Protein AF-A0A379VTT5-F1 (afdb_monomer_lite)

Radius of gyration: 11.2 Å; chains: 1; bounding box: 25×21×32 Å

Foldseek 3Di:
DAEDEAEAAELVVCVVPPVVVQLVVVVVPYAAEYEYQYDDPVSVVVVVVSNYHYHHDPCSNVPD

Organism: Salmonella enterica I (NCBI:txid59201)

Sequence (64 aa):
MKRLCYFVNSDWYFDLHWTERAIAARDAGYEIHIISHFIGEEIIKKFKTLWFYLSQCVSCCSVI

pLDDT: mean 91.59, std 11.11, range [50.84, 98.44]

Secondary structure (DSSP, 8-state):
-EEEEEEEEEHHHHHHHTHHHHHHHHHTTEEEEEEEE---HHHHHHHHHTT-EEEE-GGGGG--

Structure (mmCIF, N/CA/C/O backbone):
data_AF-A0A379VTT5-F1
#
_entry.id   AF-A0A379VTT5-F1
#
loop_
_atom_site.group_PDB
_atom_site.id
_atom_site.type_symbol
_atom_site.label_atom_id
_atom_site.label_alt_id
_atom_site.label_comp_id
_atom_site.label_asym_id
_atom_site.label_entity_id
_atom_site.label_seq_id
_atom_site.pdbx_PDB_ins_code
_atom_site.Cartn_x
_atom_site.Cartn_y
_atom_site.Cartn_z
_atom_site.occupancy
_atom_site.B_iso_or_equiv
_atom_site.auth_seq_id
_atom_site.auth_comp_id
_atom_site.auth_asym_id
_atom_site.auth_atom_id
_atom_site.pdbx_PDB_model_num
ATOM 1 N N . MET A 1 1 ? -3.565 -8.741 16.909 1.00 71.50 1 MET A N 1
ATOM 2 C CA . MET A 1 1 ? -3.370 -7.704 15.871 1.00 71.50 1 MET A CA 1
ATOM 3 C C . MET A 1 1 ? -3.610 -8.330 14.512 1.00 71.50 1 MET A C 1
ATOM 5 O O . MET A 1 1 ? -3.142 -9.443 14.301 1.00 71.50 1 MET A O 1
ATOM 9 N N . LYS A 1 2 ? -4.377 -7.675 13.635 1.00 93.31 2 LYS A N 1
ATOM 10 C CA . LYS A 1 2 ? -4.640 -8.177 12.280 1.00 93.31 2 LYS A CA 1
ATOM 11 C C . LYS A 1 2 ? -3.602 -7.577 11.334 1.00 93.31 2 LYS A C 1
ATOM 13 O O . LYS A 1 2 ? -3.362 -6.377 11.396 1.00 93.31 2 LYS A O 1
ATOM 18 N N . ARG A 1 3 ? -2.984 -8.402 10.493 1.00 97.00 3 ARG A N 1
ATOM 19 C CA . ARG A 1 3 ? -1.982 -7.967 9.511 1.00 97.00 3 ARG A CA 1
ATOM 20 C C . ARG A 1 3 ? -2.530 -8.156 8.111 1.00 97.00 3 ARG A C 1
ATOM 22 O O . ARG A 1 3 ? -3.143 -9.188 7.842 1.00 97.00 3 ARG A O 1
ATOM 29 N N . LEU A 1 4 ? -2.290 -7.184 7.241 1.00 97.69 4 LEU A N 1
ATOM 30 C CA . LEU A 1 4 ? -2.582 -7.283 5.819 1.00 97.69 4 LEU A CA 1
ATOM 31 C C . LEU A 1 4 ? -1.284 -7.083 5.044 1.00 97.69 4 LEU A C 1
ATOM 33 O O . LEU A 1 4 ? -0.659 -6.028 5.130 1.00 97.69 4 LEU A O 1
ATOM 37 N N . CYS A 1 5 ? -0.863 -8.120 4.325 1.00 97.25 5 CYS A N 1
ATOM 38 C CA . CYS A 1 5 ? 0.370 -8.105 3.555 1.00 97.25 5 CYS A CA 1
ATOM 39 C C . CYS A 1 5 ? 0.052 -8.062 2.063 1.00 97.25 5 CYS A C 1
ATOM 41 O O . CYS A 1 5 ? -0.618 -8.948 1.536 1.00 97.25 5 CYS A O 1
ATOM 43 N N . TYR A 1 6 ? 0.553 -7.030 1.399 1.00 95.94 6 TYR A N 1
ATOM 44 C CA . TYR A 1 6 ? 0.543 -6.901 -0.043 1.00 95.94 6 TYR A CA 1
ATOM 45 C C . TYR A 1 6 ? 1.870 -7.405 -0.594 1.00 95.94 6 TYR A C 1
ATOM 47 O O . TYR A 1 6 ? 2.934 -6.921 -0.211 1.00 95.94 6 TYR A O 1
ATOM 55 N N . PHE A 1 7 ? 1.790 -8.371 -1.502 1.00 93.94 7 PHE A N 1
ATOM 56 C CA . PHE A 1 7 ? 2.919 -8.841 -2.290 1.00 93.94 7 PHE A CA 1
ATOM 57 C C . PHE A 1 7 ? 2.725 -8.351 -3.720 1.00 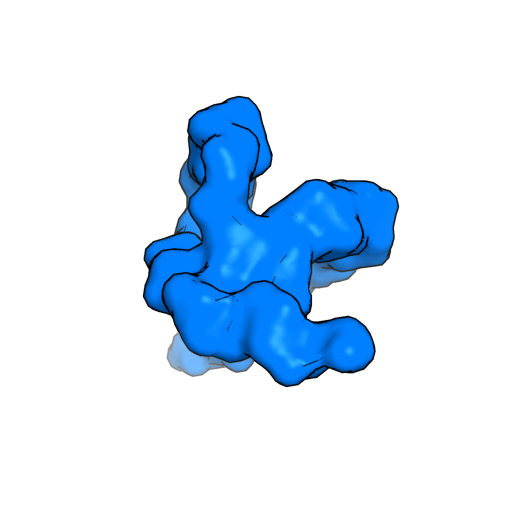93.94 7 PHE A C 1
ATOM 59 O O . PHE A 1 7 ? 1.768 -8.740 -4.389 1.00 93.94 7 PHE A O 1
ATOM 66 N N . VAL A 1 8 ? 3.582 -7.432 -4.149 1.00 91.00 8 VAL A N 1
ATOM 67 C CA . VAL A 1 8 ? 3.422 -6.678 -5.395 1.00 91.00 8 VAL A CA 1
ATOM 68 C C . VAL A 1 8 ? 4.737 -6.681 -6.155 1.00 91.00 8 VAL A C 1
ATOM 70 O O . VAL A 1 8 ? 5.808 -6.674 -5.562 1.00 91.00 8 VAL A O 1
ATOM 73 N N . ASN A 1 9 ? 4.656 -6.717 -7.483 1.00 89.31 9 ASN A N 1
ATOM 74 C CA . ASN A 1 9 ? 5.846 -6.738 -8.331 1.00 89.31 9 ASN A CA 1
ATOM 75 C C . ASN A 1 9 ? 6.626 -5.414 -8.214 1.00 89.31 9 ASN A C 1
ATOM 77 O O . ASN A 1 9 ? 7.825 -5.420 -7.942 1.00 89.31 9 ASN A O 1
ATOM 81 N N . SER A 1 10 ? 5.919 -4.293 -8.381 1.00 89.31 10 SER A N 1
ATOM 82 C CA . SER A 1 10 ? 6.494 -2.950 -8.449 1.00 89.31 10 SER A CA 1
ATOM 83 C C . SER A 1 10 ? 5.770 -1.975 -7.518 1.00 89.31 10 SER A C 1
ATOM 85 O O . SER A 1 10 ? 4.542 -2.003 -7.389 1.00 89.31 10 SER A O 1
ATOM 87 N N . ASP A 1 11 ? 6.537 -1.076 -6.907 1.00 92.56 11 ASP A N 1
ATOM 88 C CA . ASP A 1 11 ? 6.072 -0.077 -5.941 1.00 92.56 11 ASP A CA 1
ATOM 89 C C . ASP A 1 11 ? 5.113 0.965 -6.545 1.00 92.56 11 ASP A C 1
ATOM 91 O O . ASP A 1 11 ? 4.083 1.275 -5.945 1.00 92.56 11 ASP A O 1
ATOM 95 N N . TRP A 1 12 ? 5.391 1.446 -7.757 1.00 92.81 12 TRP A N 1
ATOM 96 C CA . TRP A 1 12 ? 4.558 2.424 -8.465 1.00 92.81 12 TRP A CA 1
ATOM 97 C C . TRP A 1 12 ? 3.152 1.890 -8.776 1.00 92.81 12 TRP A C 1
ATOM 99 O O . TRP A 1 12 ? 2.172 2.623 -8.661 1.00 92.81 12 TRP A O 1
ATOM 109 N N . TYR A 1 13 ? 3.031 0.604 -9.133 1.00 91.88 13 TYR A N 1
ATOM 110 C CA . TYR A 1 13 ? 1.740 -0.022 -9.438 1.00 91.88 13 TYR A CA 1
ATOM 111 C C . TYR A 1 13 ? 0.866 -0.085 -8.186 1.00 91.88 13 TYR A C 1
ATOM 113 O O . TYR A 1 13 ? -0.338 0.184 -8.225 1.00 91.88 13 TYR A O 1
ATOM 121 N N . PHE A 1 14 ? 1.491 -0.423 -7.056 1.00 94.75 14 PHE A N 1
ATOM 122 C CA . PHE A 1 14 ? 0.817 -0.386 -5.772 1.00 94.75 14 PHE A CA 1
ATOM 123 C C . PHE A 1 14 ? 0.369 1.037 -5.431 1.00 94.75 14 PHE A C 1
ATOM 125 O O . PHE A 1 14 ? -0.795 1.229 -5.068 1.00 94.75 14 PHE A O 1
ATOM 132 N N . ASP A 1 15 ? 1.254 2.025 -5.605 1.00 95.69 15 ASP A N 1
ATOM 133 C CA . ASP A 1 15 ? 0.937 3.414 -5.279 1.00 95.69 15 ASP A CA 1
ATOM 134 C C . ASP A 1 15 ? -0.261 3.949 -6.074 1.00 95.69 15 ASP A C 1
ATOM 136 O O . ASP A 1 15 ? -1.132 4.627 -5.526 1.00 95.69 15 ASP A O 1
ATOM 140 N N . LEU A 1 16 ? -0.327 3.588 -7.356 1.00 95.19 16 LEU A N 1
ATOM 141 C CA . LEU A 1 16 ? -1.359 4.048 -8.277 1.00 95.19 16 LEU A CA 1
ATOM 142 C C . LEU A 1 16 ? -2.750 3.461 -7.981 1.00 95.19 16 LEU A C 1
ATOM 144 O O . LEU A 1 16 ? -3.754 4.141 -8.186 1.00 95.19 16 LEU A O 1
ATOM 148 N N . HIS A 1 17 ? -2.839 2.205 -7.527 1.00 95.56 17 HIS A N 1
ATOM 149 C CA . HIS A 1 17 ? -4.119 1.476 -7.482 1.00 95.56 17 HIS A CA 1
ATOM 150 C C . HIS A 1 17 ? -4.571 1.015 -6.093 1.00 95.56 17 HIS A C 1
ATOM 152 O O . HIS A 1 17 ? -5.768 0.776 -5.878 1.00 95.56 17 HIS A O 1
ATOM 158 N N . TRP A 1 18 ? -3.642 0.849 -5.153 1.00 97.12 18 TRP A N 1
ATOM 159 C CA . TRP A 1 18 ? -3.897 0.121 -3.909 1.00 97.12 18 TRP A CA 1
ATOM 160 C C . TRP A 1 18 ? -3.694 0.954 -2.643 1.00 97.12 18 TRP A C 1
ATOM 162 O O . TRP A 1 18 ? -4.222 0.563 -1.601 1.00 97.12 18 TRP A O 1
ATOM 172 N N . THR A 1 19 ? -3.048 2.121 -2.725 1.00 97.69 19 THR A N 1
ATOM 173 C CA . THR A 1 19 ? -2.788 3.005 -1.574 1.00 97.69 19 THR A CA 1
ATOM 174 C C . THR A 1 19 ? -4.042 3.323 -0.763 1.00 97.69 19 THR A C 1
ATOM 176 O O . THR A 1 19 ? -4.063 3.072 0.438 1.00 97.69 19 THR A O 1
ATOM 179 N N . GLU A 1 20 ? -5.121 3.779 -1.400 1.00 98.12 20 GLU A N 1
ATOM 180 C CA . GLU A 1 20 ? -6.379 4.114 -0.709 1.00 98.12 20 GLU A CA 1
ATOM 181 C C . GLU A 1 20 ? -7.003 2.908 0.012 1.00 98.12 20 GLU A C 1
ATOM 183 O O . GLU A 1 20 ? -7.529 3.020 1.118 1.00 98.12 20 GLU A O 1
ATOM 188 N N . ARG A 1 21 ? -6.894 1.708 -0.575 1.00 98.06 21 ARG A N 1
ATOM 189 C CA . ARG A 1 21 ? -7.393 0.471 0.049 1.00 98.06 21 ARG A CA 1
ATOM 190 C C . ARG A 1 21 ? -6.552 0.078 1.259 1.00 98.06 21 ARG A C 1
ATOM 192 O O . ARG A 1 21 ? -7.102 -0.354 2.268 1.00 98.06 21 ARG A O 1
ATOM 199 N N . ALA A 1 22 ? -5.236 0.242 1.162 1.00 98.12 22 ALA A N 1
ATOM 200 C CA . ALA A 1 22 ? -4.320 -0.004 2.264 1.00 98.12 22 ALA A CA 1
ATOM 201 C C . ALA A 1 22 ? -4.536 0.994 3.413 1.00 98.12 22 ALA A C 1
ATOM 203 O O . ALA A 1 22 ? -4.527 0.591 4.572 1.00 98.12 22 ALA A O 1
ATOM 204 N N . ILE A 1 23 ? -4.812 2.265 3.098 1.00 98.38 23 ILE A N 1
ATOM 205 C CA . ILE A 1 23 ? -5.210 3.292 4.071 1.00 98.38 23 ILE A CA 1
ATOM 206 C C . ILE A 1 23 ? -6.515 2.892 4.766 1.00 98.38 23 ILE A C 1
ATOM 208 O O . ILE A 1 23 ? -6.553 2.830 5.991 1.00 98.38 23 ILE A O 1
ATOM 212 N N . ALA A 1 24 ? -7.552 2.527 4.011 1.00 98.31 24 ALA A N 1
ATOM 213 C CA . ALA A 1 24 ? -8.824 2.102 4.593 1.00 98.31 24 ALA A CA 1
ATOM 214 C C . ALA A 1 24 ? -8.672 0.862 5.495 1.00 98.31 24 ALA A C 1
ATOM 216 O O . ALA A 1 24 ? -9.270 0.788 6.567 1.00 98.31 24 ALA A O 1
ATOM 217 N N . ALA A 1 25 ? -7.841 -0.106 5.096 1.00 98.00 25 ALA A N 1
ATOM 218 C CA . ALA A 1 25 ? -7.525 -1.267 5.924 1.00 98.00 25 ALA A CA 1
ATOM 219 C C . ALA A 1 25 ? -6.751 -0.869 7.192 1.00 98.00 25 ALA A C 1
ATOM 221 O O . ALA A 1 25 ? -7.080 -1.341 8.280 1.00 98.00 25 ALA A O 1
ATOM 222 N N . ARG A 1 26 ? -5.770 0.033 7.089 1.00 97.56 26 ARG A N 1
ATOM 223 C CA . ARG A 1 26 ? -5.063 0.581 8.254 1.00 97.56 26 ARG A CA 1
ATOM 224 C C . ARG A 1 26 ? -6.043 1.223 9.233 1.00 97.56 26 ARG A C 1
ATOM 226 O O . ARG A 1 26 ? -6.008 0.916 10.421 1.00 97.56 26 ARG A O 1
ATOM 233 N N . ASP A 1 27 ? -6.954 2.047 8.729 1.00 97.69 27 ASP A N 1
ATOM 234 C CA . ASP A 1 27 ? -7.945 2.763 9.538 1.00 97.69 27 ASP A CA 1
ATOM 235 C C . ASP A 1 27 ? -8.986 1.810 10.156 1.00 97.69 27 ASP A C 1
ATOM 237 O O . ASP A 1 27 ? -9.509 2.070 11.237 1.00 97.69 27 ASP A O 1
ATOM 241 N N . ALA A 1 28 ? -9.211 0.643 9.543 1.00 97.50 28 ALA A N 1
ATOM 242 C CA . ALA A 1 28 ? -9.976 -0.463 10.121 1.00 97.50 28 ALA A CA 1
ATOM 243 C C . ALA A 1 28 ? -9.194 -1.292 11.170 1.00 97.50 28 ALA A C 1
ATOM 245 O O . ALA A 1 28 ? -9.700 -2.307 11.661 1.00 97.50 28 ALA A O 1
ATOM 246 N N . GLY A 1 29 ? -7.968 -0.890 11.519 1.00 97.06 29 GLY A N 1
ATOM 247 C CA . GLY A 1 29 ? -7.144 -1.499 12.566 1.00 97.06 29 GLY A CA 1
ATOM 248 C C . GLY A 1 29 ? -6.193 -2.601 12.090 1.00 97.06 29 GLY A C 1
ATOM 249 O O . GLY A 1 29 ? -5.777 -3.433 12.904 1.00 97.06 29 GLY A O 1
ATOM 250 N N . TYR A 1 30 ? -5.866 -2.649 10.794 1.00 98.25 30 TYR A N 1
ATOM 251 C CA . TYR A 1 30 ? -4.860 -3.572 10.263 1.00 98.25 30 TYR A CA 1
ATOM 252 C C . TYR A 1 30 ? -3.460 -2.948 10.260 1.00 98.25 30 TYR A C 1
ATOM 254 O O . TYR A 1 30 ? -3.269 -1.783 9.930 1.00 98.25 30 TYR A O 1
ATOM 262 N N . GLU A 1 31 ? -2.456 -3.767 10.552 1.00 98.19 31 GLU A N 1
ATOM 263 C CA . GLU A 1 31 ? -1.056 -3.445 10.285 1.00 98.19 31 GLU A CA 1
ATOM 264 C C . GLU A 1 31 ? -0.755 -3.766 8.816 1.00 98.19 31 GLU A C 1
ATOM 266 O O . GLU A 1 31 ? -0.935 -4.906 8.371 1.00 98.19 31 GLU A O 1
ATOM 271 N N . ILE A 1 32 ? -0.347 -2.756 8.050 1.00 98.44 32 ILE A N 1
ATOM 272 C CA . ILE A 1 32 ? -0.126 -2.886 6.609 1.00 98.44 32 ILE A CA 1
ATOM 273 C C . ILE A 1 32 ? 1.339 -3.188 6.333 1.00 98.44 32 ILE A C 1
ATOM 275 O O . ILE A 1 32 ? 2.223 -2.415 6.705 1.00 98.44 32 ILE A O 1
ATOM 279 N N . HIS A 1 33 ? 1.581 -4.278 5.611 1.00 98.00 33 HIS A N 1
ATOM 280 C CA . HIS A 1 33 ? 2.897 -4.655 5.114 1.00 98.00 33 HIS A CA 1
ATOM 281 C C . HIS A 1 33 ? 2.894 -4.670 3.593 1.00 98.00 33 HIS A C 1
ATOM 283 O O . HIS A 1 33 ? 1.978 -5.212 2.981 1.00 98.00 33 HIS A O 1
ATOM 289 N N . ILE A 1 34 ? 3.941 -4.128 2.986 1.00 96.88 34 ILE A N 1
ATOM 290 C CA . ILE 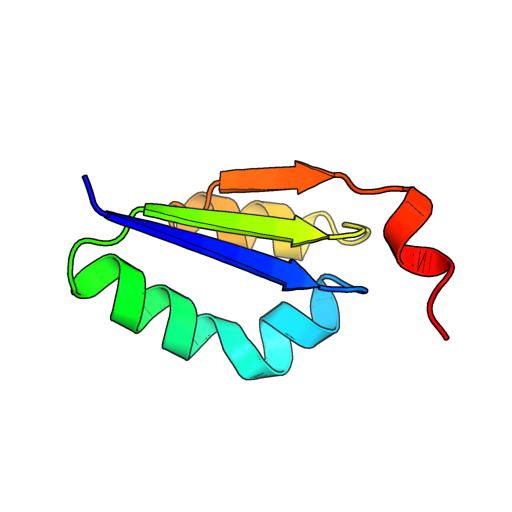A 1 34 ? 4.136 -4.133 1.541 1.00 96.88 34 ILE A CA 1
ATOM 291 C C . ILE A 1 34 ? 5.493 -4.762 1.259 1.00 96.88 34 ILE A C 1
ATOM 293 O O . ILE A 1 34 ? 6.538 -4.261 1.682 1.00 96.88 34 ILE A O 1
ATOM 297 N N . ILE A 1 35 ? 5.459 -5.872 0.537 1.00 95.69 35 ILE A N 1
ATOM 298 C CA . ILE A 1 35 ? 6.629 -6.551 0.003 1.00 95.69 35 ILE A CA 1
ATOM 299 C C . ILE A 1 35 ? 6.639 -6.275 -1.497 1.00 95.69 35 ILE A C 1
ATOM 301 O O . ILE A 1 35 ? 5.713 -6.671 -2.206 1.00 95.69 35 ILE A O 1
ATOM 305 N N . SER A 1 36 ? 7.663 -5.572 -1.967 1.00 93.62 36 SER A N 1
ATOM 306 C CA . SER A 1 36 ? 7.788 -5.185 -3.372 1.00 93.62 36 SER A CA 1
ATOM 307 C C . SER A 1 36 ? 9.242 -4.937 -3.738 1.00 93.62 36 SER A C 1
ATOM 309 O O . SER A 1 36 ? 10.103 -4.775 -2.867 1.00 93.62 36 SER A O 1
ATOM 311 N N . HIS A 1 37 ? 9.522 -4.878 -5.034 1.00 92.44 37 HIS A N 1
ATOM 312 C CA . HIS A 1 37 ? 10.724 -4.219 -5.508 1.00 92.44 37 HIS A CA 1
ATOM 313 C C . HIS A 1 37 ? 10.515 -2.698 -5.413 1.00 92.44 37 HIS A C 1
ATOM 315 O O . HIS A 1 37 ? 9.753 -2.131 -6.197 1.00 92.44 37 HIS A O 1
ATOM 321 N N . PHE A 1 38 ? 11.125 -2.046 -4.417 1.00 92.44 38 PHE A N 1
ATOM 322 C CA . PHE A 1 38 ? 11.084 -0.587 -4.288 1.00 92.44 38 PHE A CA 1
ATOM 323 C C . PHE A 1 38 ? 12.252 0.039 -5.053 1.00 92.44 38 PHE A C 1
ATOM 325 O O . PHE A 1 38 ? 13.401 -0.362 -4.859 1.00 92.44 38 PHE A O 1
ATOM 332 N N . ILE A 1 39 ? 11.945 1.009 -5.913 1.00 88.25 39 ILE A N 1
ATOM 333 C CA . ILE A 1 39 ? 12.904 1.736 -6.759 1.00 88.25 39 ILE A CA 1
ATOM 334 C C . ILE A 1 39 ? 12.904 3.217 -6.376 1.00 88.25 39 ILE A C 1
ATOM 336 O O . ILE A 1 39 ? 13.963 3.834 -6.276 1.00 88.25 39 ILE A O 1
ATOM 340 N N . GLY A 1 40 ? 11.720 3.794 -6.149 1.00 85.38 40 GLY A N 1
ATOM 341 C CA . GLY A 1 40 ? 11.561 5.225 -5.903 1.00 85.38 40 GLY A CA 1
ATOM 342 C C . GLY A 1 40 ? 11.693 5.594 -4.426 1.00 85.38 40 GLY A C 1
ATOM 343 O O . GLY A 1 40 ? 10.866 5.201 -3.600 1.00 85.38 40 GLY A O 1
ATOM 344 N N . GLU A 1 41 ? 12.671 6.438 -4.076 1.00 91.19 41 GLU A N 1
ATOM 345 C CA . GLU A 1 41 ? 12.784 6.977 -2.709 1.00 91.19 41 GLU A CA 1
ATOM 346 C C . GLU A 1 41 ? 11.527 7.739 -2.262 1.00 91.19 41 GLU A C 1
ATOM 348 O O . GLU A 1 41 ? 11.181 7.738 -1.079 1.00 91.19 41 GLU A O 1
ATOM 353 N N . GLU A 1 42 ? 10.853 8.411 -3.193 1.00 94.56 42 GLU A N 1
ATOM 354 C CA . GLU A 1 42 ? 9.633 9.178 -2.936 1.00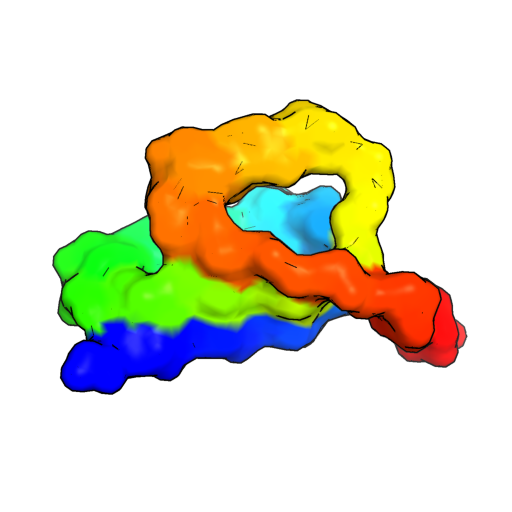 94.56 42 GLU A CA 1
ATOM 355 C C . GLU A 1 42 ? 8.476 8.287 -2.471 1.00 94.56 42 GLU A C 1
ATOM 357 O O . GLU A 1 42 ? 7.795 8.623 -1.500 1.00 94.56 42 GLU A O 1
ATOM 362 N N . ILE A 1 43 ? 8.321 7.107 -3.079 1.00 94.50 43 ILE A N 1
ATOM 363 C CA . ILE A 1 43 ? 7.292 6.129 -2.718 1.00 94.50 43 ILE A CA 1
ATOM 364 C C . ILE A 1 43 ? 7.592 5.547 -1.335 1.00 94.50 43 ILE A C 1
ATOM 366 O O . ILE A 1 43 ? 6.705 5.468 -0.484 1.00 94.50 43 ILE A O 1
ATOM 370 N N . ILE A 1 44 ? 8.859 5.222 -1.056 1.00 95.94 44 ILE A N 1
ATOM 371 C CA . ILE A 1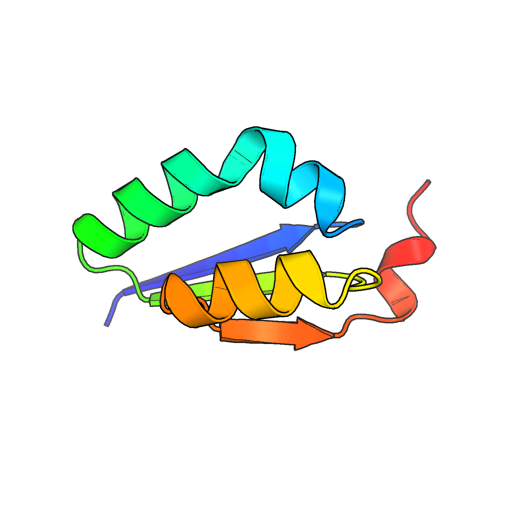 44 ? 9.285 4.750 0.269 1.00 95.94 44 ILE A CA 1
ATOM 372 C C . ILE A 1 44 ? 8.971 5.801 1.342 1.00 95.94 44 ILE A C 1
ATOM 374 O O . ILE A 1 44 ? 8.431 5.460 2.398 1.00 95.94 44 ILE A O 1
ATOM 378 N N . LYS A 1 45 ? 9.295 7.078 1.091 1.00 97.44 45 LYS A N 1
ATOM 379 C CA . LYS A 1 45 ? 9.004 8.185 2.019 1.00 97.44 45 LYS A CA 1
ATOM 380 C C . LYS A 1 45 ? 7.497 8.316 2.246 1.00 97.44 45 LYS A C 1
ATOM 382 O O . LYS A 1 45 ? 7.065 8.301 3.397 1.00 97.44 45 LYS A O 1
ATOM 387 N N . LYS A 1 46 ? 6.704 8.343 1.169 1.00 97.31 46 LYS A N 1
ATOM 388 C CA . LYS A 1 46 ? 5.234 8.395 1.217 1.00 97.31 46 LYS A CA 1
ATOM 389 C C . LYS A 1 46 ? 4.654 7.264 2.066 1.00 97.31 46 LYS A C 1
ATOM 391 O O . LYS A 1 46 ? 3.897 7.522 2.999 1.00 97.31 46 LYS A O 1
ATOM 396 N N . PHE A 1 47 ? 5.024 6.016 1.790 1.00 97.31 47 PHE A N 1
ATOM 397 C CA . PHE A 1 47 ? 4.466 4.864 2.499 1.00 97.31 47 PHE A CA 1
ATOM 398 C C . PHE A 1 47 ? 4.897 4.793 3.967 1.00 97.31 47 PHE A C 1
ATOM 400 O O . PHE A 1 47 ? 4.096 4.402 4.815 1.00 97.31 47 PHE A O 1
ATOM 407 N N . LYS A 1 48 ? 6.111 5.246 4.304 1.00 97.06 48 LYS A N 1
ATOM 408 C CA . LYS A 1 48 ? 6.527 5.386 5.707 1.00 97.06 48 LYS A CA 1
ATOM 409 C C . LYS A 1 48 ? 5.688 6.424 6.453 1.00 97.06 48 LYS A C 1
ATOM 411 O O . LYS A 1 48 ? 5.271 6.154 7.575 1.00 97.06 48 LYS A O 1
ATOM 416 N N . THR A 1 49 ? 5.379 7.568 5.836 1.00 98.06 49 THR A N 1
ATOM 417 C CA . THR A 1 49 ? 4.470 8.577 6.418 1.00 98.06 49 THR A CA 1
ATOM 418 C C . THR A 1 49 ? 3.050 8.035 6.618 1.00 98.06 49 THR A C 1
ATOM 420 O O . THR A 1 49 ? 2.350 8.458 7.535 1.00 98.06 49 THR A O 1
ATOM 423 N N . LEU A 1 50 ? 2.633 7.062 5.804 1.00 97.81 50 LEU A N 1
ATOM 424 C CA . LEU A 1 50 ? 1.346 6.374 5.935 1.00 97.81 50 LEU A CA 1
ATOM 425 C C . LEU A 1 50 ? 1.342 5.234 6.966 1.00 97.81 50 LEU A C 1
ATOM 427 O O . LEU A 1 50 ? 0.295 4.606 7.142 1.00 97.81 50 LEU A O 1
ATOM 431 N N . TRP A 1 51 ? 2.454 5.012 7.676 1.00 97.12 51 TRP A N 1
ATOM 432 C CA . TRP A 1 51 ? 2.637 3.937 8.658 1.00 97.12 51 TRP A CA 1
ATOM 433 C C . TRP A 1 51 ? 2.576 2.530 8.049 1.00 97.12 51 TRP A C 1
ATOM 435 O O . TRP A 1 51 ? 2.097 1.587 8.677 1.00 97.12 51 TRP A O 1
ATOM 445 N N . PHE A 1 52 ? 3.066 2.377 6.816 1.00 97.75 52 PHE A N 1
ATOM 446 C CA . PHE A 1 52 ? 3.212 1.070 6.179 1.00 97.75 52 PHE A CA 1
ATOM 447 C C . PHE A 1 52 ? 4.596 0.476 6.457 1.00 97.75 52 PHE A C 1
ATOM 449 O O . PHE A 1 52 ? 5.619 1.163 6.393 1.00 97.75 52 PHE A O 1
ATOM 456 N N . TYR A 1 53 ? 4.635 -0.830 6.712 1.00 97.88 53 TYR A N 1
ATOM 457 C CA . TYR A 1 53 ? 5.871 -1.591 6.849 1.00 97.88 53 TYR A CA 1
ATOM 458 C C . TYR A 1 53 ? 6.337 -2.069 5.477 1.00 97.88 53 TYR A C 1
ATOM 460 O O . TYR A 1 53 ? 5.603 -2.758 4.773 1.00 97.88 53 TYR A O 1
ATOM 468 N N . LEU A 1 54 ? 7.565 -1.725 5.097 1.00 96.88 54 LEU A N 1
ATOM 469 C CA . LEU A 1 54 ? 8.103 -1.999 3.764 1.00 96.88 54 LEU A CA 1
ATOM 470 C C . LEU A 1 54 ? 9.188 -3.069 3.836 1.00 96.88 54 LEU A C 1
ATOM 472 O O . LEU A 1 54 ? 10.049 -3.025 4.714 1.00 96.88 54 LEU A O 1
ATOM 476 N N . SER A 1 55 ? 9.162 -4.027 2.915 1.00 95.56 55 SER A N 1
ATOM 477 C CA . SER A 1 55 ? 10.172 -5.085 2.803 1.00 95.56 55 SER A CA 1
ATOM 478 C C . SER A 1 55 ? 10.632 -5.231 1.357 1.00 95.56 55 SER A C 1
ATOM 480 O O . SER A 1 55 ? 9.839 -5.559 0.476 1.00 95.56 55 SER A O 1
ATOM 482 N N . GLN A 1 56 ? 11.921 -4.982 1.114 1.00 93.06 56 GLN A N 1
ATOM 483 C CA . GLN A 1 56 ? 12.506 -5.065 -0.222 1.00 93.06 56 GLN A CA 1
ATOM 484 C C . GLN A 1 56 ? 12.506 -6.508 -0.729 1.00 93.06 56 GLN A C 1
ATOM 486 O O . GLN A 1 56 ? 13.031 -7.408 -0.075 1.00 93.06 56 GLN A O 1
ATOM 491 N N . CYS A 1 57 ? 11.992 -6.703 -1.938 1.00 88.69 57 CYS A N 1
ATOM 492 C CA . CYS A 1 57 ? 12.020 -7.965 -2.659 1.00 88.69 57 CYS A CA 1
ATOM 493 C C . CYS A 1 57 ? 12.726 -7.777 -4.004 1.00 88.69 57 CYS A C 1
ATOM 495 O O . CYS A 1 57 ? 12.154 -7.286 -4.973 1.00 88.69 57 CYS A O 1
ATOM 497 N N . VAL A 1 58 ? 13.995 -8.179 -4.080 1.00 79.06 58 VAL A N 1
ATOM 498 C CA . VAL A 1 58 ? 14.782 -8.111 -5.326 1.00 79.06 58 VAL A CA 1
ATOM 499 C C . VAL A 1 58 ? 14.359 -9.160 -6.359 1.00 79.06 58 VAL A C 1
ATOM 501 O O . VAL A 1 58 ? 14.481 -8.910 -7.551 1.00 79.06 58 VAL A O 1
ATOM 504 N N . SER A 1 59 ? 13.784 -10.284 -5.926 1.00 79.25 59 SER A N 1
ATOM 505 C CA . SER A 1 59 ? 13.272 -11.341 -6.815 1.00 79.25 59 SER A CA 1
ATOM 506 C C . SER A 1 59 ? 11.900 -11.026 -7.428 1.00 79.25 59 SER A C 1
ATOM 508 O O . SER A 1 59 ? 11.454 -11.734 -8.325 1.00 79.25 59 SER A O 1
ATOM 510 N N . CYS A 1 60 ? 11.220 -9.971 -6.967 1.00 67.19 60 CYS A N 1
ATOM 511 C CA . CYS A 1 60 ? 9.879 -9.617 -7.434 1.00 67.19 60 CYS A CA 1
ATOM 512 C C . CYS A 1 60 ? 9.854 -9.107 -8.887 1.00 67.19 60 CYS A C 1
ATOM 514 O O . C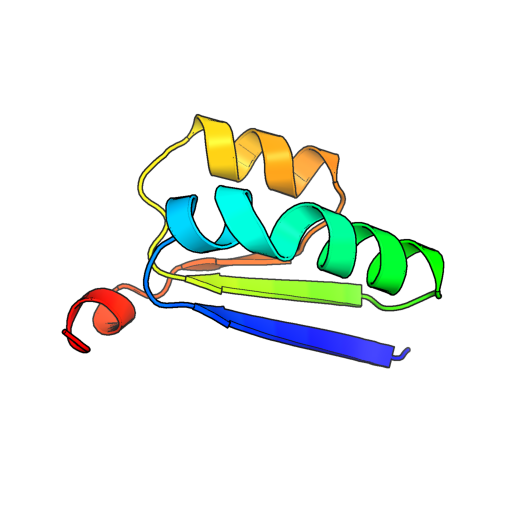YS A 1 60 ? 8.811 -9.187 -9.527 1.00 67.19 60 CYS A O 1
ATOM 516 N N . CYS A 1 61 ? 10.997 -8.683 -9.445 1.00 61.59 61 CYS A N 1
ATOM 517 C CA . CYS A 1 61 ? 11.108 -8.278 -10.852 1.00 61.59 61 CYS A CA 1
ATOM 518 C C . CYS A 1 61 ? 10.980 -9.436 -11.855 1.00 61.59 61 CYS A C 1
ATOM 520 O O . CYS A 1 61 ? 10.818 -9.183 -13.043 1.00 61.59 61 CYS A O 1
ATOM 522 N N . SER A 1 62 ? 11.078 -10.696 -11.416 1.00 57.47 62 SER A N 1
ATOM 523 C CA . SER A 1 62 ? 11.153 -11.861 -12.314 1.00 57.47 62 SER A CA 1
ATOM 524 C C . SER A 1 62 ? 9.795 -12.397 -12.782 1.00 57.47 62 SER A C 1
ATOM 526 O O . SER A 1 62 ? 9.760 -13.405 -13.480 1.00 57.47 62 SER A O 1
ATOM 528 N N . VAL A 1 63 ? 8.687 -11.764 -12.386 1.00 52.62 63 VAL A N 1
ATOM 529 C CA . VAL A 1 63 ? 7.327 -12.164 -12.779 1.00 52.62 63 VAL A CA 1
ATOM 530 C C . VAL A 1 63 ? 6.749 -11.105 -13.719 1.00 52.62 63 VAL A C 1
ATOM 532 O O . VAL A 1 63 ? 5.911 -10.300 -13.311 1.00 52.62 63 VAL A O 1
ATOM 535 N N . ILE A 1 64 ? 7.257 -11.071 -14.952 1.00 50.84 64 ILE A N 1
ATOM 536 C CA . ILE A 1 64 ? 6.611 -10.463 -16.126 1.00 50.84 64 ILE A CA 1
ATOM 537 C C . ILE A 1 64 ? 6.698 -11.483 -17.255 1.00 50.84 64 ILE A C 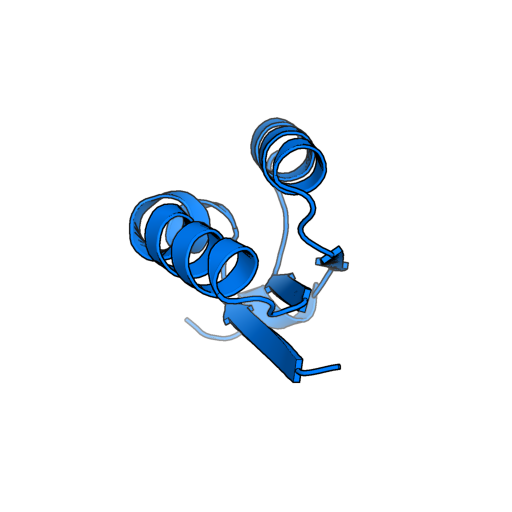1
ATOM 539 O O . ILE A 1 64 ? 7.814 -12.011 -17.461 1.00 50.84 64 ILE A O 1
#